Protein AF-A0A0N8S1L7-F1 (afdb_monomer_lite)

Organism: NCBI:txid86176

Secondary structure (DSSP, 8-state):
-HHHHHHHHHHHHHHHHHHHHHHHHHHHHHHHHHHHHGGG-TTS-HHHHHHHHHHHHHHHHHHHHHHHHHHHTT-------

Radius of gyration: 17.7 Å; chains: 1; bounding box: 44×25×49 Å

Foldseek 3Di:
DVVVVVVVVVVVVLVVLVVLLVVLVVLLVVLVVLVVCCVVPVVSDPVSSVVSNVSSCVSNVVSVVVVVVCVVVPVDPPPPD

Structure (mmCIF, N/CA/C/O backbone):
data_AF-A0A0N8S1L7-F1
#
_entry.id   AF-A0A0N8S1L7-F1
#
loop_
_atom_site.group_PDB
_atom_site.id
_atom_site.type_symbol
_atom_site.label_atom_id
_atom_site.label_alt_id
_atom_site.label_comp_id
_atom_site.label_asym_id
_atom_site.label_en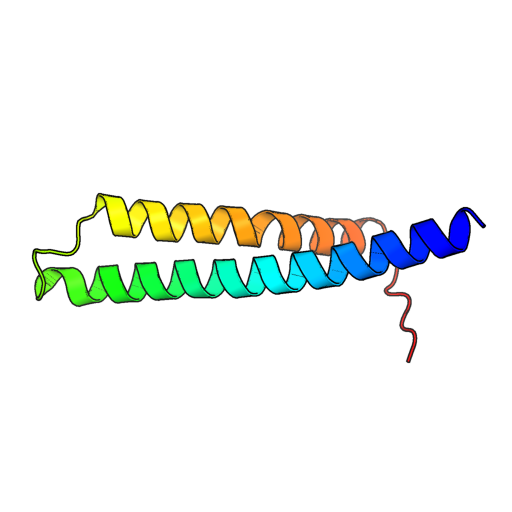tity_id
_atom_site.label_seq_id
_atom_site.pdbx_PDB_ins_code
_atom_site.Cartn_x
_atom_site.Cartn_y
_atom_site.Cartn_z
_atom_site.occupancy
_atom_site.B_iso_or_equiv
_atom_site.auth_seq_id
_atom_site.auth_comp_id
_atom_site.auth_asym_id
_atom_site.auth_atom_id
_atom_site.pdbx_PDB_model_num
ATOM 1 N N . MET A 1 1 ? 23.011 10.122 -26.787 1.00 48.53 1 MET A N 1
ATOM 2 C CA . MET A 1 1 ? 22.192 11.029 -25.940 1.00 48.53 1 MET A CA 1
ATOM 3 C C . MET A 1 1 ? 20.892 10.382 -25.454 1.00 48.53 1 MET A C 1
ATOM 5 O O . MET A 1 1 ? 20.472 10.720 -24.356 1.00 48.53 1 MET A O 1
ATOM 9 N N . GLY A 1 2 ? 20.283 9.438 -26.190 1.00 57.97 2 GLY A N 1
ATOM 10 C CA . GLY A 1 2 ? 19.113 8.678 -25.714 1.00 57.97 2 GLY A CA 1
ATOM 11 C C . GLY A 1 2 ? 19.413 7.713 -24.558 1.00 57.97 2 GLY A C 1
ATOM 12 O O . GLY A 1 2 ? 18.669 7.691 -23.584 1.00 57.97 2 GLY A O 1
ATOM 13 N N . ASP A 1 3 ? 20.540 6.997 -24.605 1.00 57.94 3 ASP A N 1
ATOM 14 C CA . ASP A 1 3 ? 20.911 6.008 -23.580 1.00 57.94 3 ASP A CA 1
ATOM 15 C C . ASP A 1 3 ? 21.133 6.608 -22.190 1.00 57.94 3 ASP A C 1
ATOM 17 O O . ASP A 1 3 ? 20.594 6.108 -21.210 1.00 57.94 3 ASP A O 1
ATOM 21 N N . SER A 1 4 ? 21.846 7.732 -22.076 1.00 59.16 4 SER A N 1
ATOM 22 C CA . SER A 1 4 ? 22.080 8.385 -20.777 1.00 59.16 4 SER A CA 1
ATOM 23 C C . SER A 1 4 ? 20.790 8.946 -20.162 1.00 59.16 4 SER A C 1
ATOM 25 O O . SER A 1 4 ? 20.616 8.899 -18.946 1.00 59.16 4 SER A O 1
ATOM 27 N N . ALA A 1 5 ? 19.857 9.426 -20.993 1.00 60.16 5 ALA A N 1
ATOM 28 C CA . ALA A 1 5 ? 18.535 9.863 -20.545 1.00 60.16 5 ALA A CA 1
ATOM 29 C C . ALA A 1 5 ? 17.653 8.673 -20.128 1.00 60.16 5 ALA A C 1
ATOM 31 O O . ALA A 1 5 ? 16.948 8.753 -19.123 1.00 60.16 5 ALA A O 1
ATOM 32 N N . ALA A 1 6 ? 17.730 7.549 -20.846 1.00 60.78 6 ALA A N 1
ATOM 33 C CA . ALA A 1 6 ? 17.033 6.313 -20.499 1.00 60.78 6 ALA A CA 1
ATOM 34 C C . ALA A 1 6 ? 17.569 5.689 -19.197 1.00 60.78 6 ALA A C 1
ATOM 36 O O . ALA A 1 6 ? 16.782 5.248 -18.354 1.00 60.78 6 ALA A O 1
ATOM 37 N N . VAL A 1 7 ? 18.888 5.716 -18.984 1.00 67.75 7 VAL A N 1
ATOM 38 C CA . VAL A 1 7 ? 19.542 5.271 -17.743 1.00 67.75 7 VAL A CA 1
ATOM 39 C C . VAL A 1 7 ? 19.170 6.191 -16.579 1.00 67.75 7 VAL A C 1
ATOM 41 O O . VAL A 1 7 ? 18.735 5.705 -15.536 1.00 67.75 7 VAL A O 1
ATOM 44 N N . GLY A 1 8 ? 19.228 7.515 -16.766 1.00 64.56 8 GLY A N 1
ATOM 45 C CA . GLY A 1 8 ? 18.799 8.486 -15.753 1.00 64.56 8 GLY A CA 1
ATOM 46 C C . GLY A 1 8 ? 17.322 8.335 -15.372 1.00 64.56 8 GLY A C 1
ATOM 47 O O . GLY A 1 8 ? 16.982 8.296 -14.189 1.00 64.56 8 GLY A O 1
ATOM 48 N N . ALA A 1 9 ? 16.441 8.156 -16.360 1.00 65.38 9 ALA A N 1
ATOM 49 C CA . ALA A 1 9 ? 15.020 7.909 -16.133 1.00 65.38 9 ALA A CA 1
ATOM 50 C C . ALA A 1 9 ? 14.764 6.575 -15.413 1.00 65.38 9 ALA A C 1
ATOM 52 O O . ALA A 1 9 ? 13.863 6.488 -14.579 1.00 65.38 9 ALA A O 1
ATOM 53 N N . THR A 1 10 ? 15.555 5.539 -15.697 1.00 68.19 10 THR A N 1
ATOM 54 C CA . THR A 1 10 ? 15.451 4.234 -15.026 1.00 68.19 10 THR A CA 1
ATOM 55 C C . THR A 1 10 ? 15.886 4.320 -13.563 1.00 68.19 10 THR A C 1
ATOM 57 O O . THR A 1 10 ? 15.176 3.827 -12.683 1.00 68.19 10 THR A O 1
ATOM 60 N N . SER A 1 11 ? 16.988 5.014 -13.278 1.00 68.31 11 SER A N 1
ATOM 61 C CA . SER A 1 11 ? 17.466 5.239 -11.909 1.00 68.31 11 SER A CA 1
ATOM 62 C C . SER A 1 11 ? 16.480 6.070 -11.084 1.00 68.31 11 SER A C 1
ATOM 64 O O . SER A 1 11 ? 16.150 5.697 -9.959 1.00 68.31 11 SER A O 1
ATOM 66 N N . LEU A 1 12 ? 15.924 7.142 -11.660 1.00 71.94 12 LEU A N 1
ATOM 67 C CA . LEU A 1 12 ? 14.898 7.961 -11.005 1.00 71.94 12 LEU A CA 1
ATOM 68 C C . LEU A 1 12 ? 13.626 7.162 -10.704 1.00 71.94 12 LEU A C 1
ATOM 70 O O . LEU A 1 12 ? 13.083 7.264 -9.605 1.00 71.94 12 LEU A O 1
ATOM 74 N N . LYS A 1 13 ? 13.175 6.320 -11.643 1.00 70.44 13 LYS A N 1
ATOM 75 C CA . LYS A 1 13 ? 12.028 5.426 -11.431 1.00 70.44 13 LYS A CA 1
ATOM 76 C C . LYS A 1 13 ? 12.279 4.450 -10.285 1.00 70.44 13 LYS A C 1
ATOM 78 O O . LYS A 1 13 ? 11.388 4.264 -9.463 1.00 70.44 13 LYS A O 1
ATOM 83 N N . LYS A 1 14 ? 13.480 3.868 -10.189 1.00 72.56 14 LYS A N 1
ATOM 84 C CA . LYS A 1 14 ? 13.848 2.936 -9.109 1.00 72.56 14 LYS A CA 1
ATOM 85 C C . LYS A 1 14 ? 13.812 3.615 -7.735 1.00 72.56 14 LYS A C 1
ATOM 87 O O . LYS A 1 14 ? 13.243 3.057 -6.795 1.00 72.56 14 LYS A O 1
ATOM 92 N N . SER A 1 15 ? 14.350 4.830 -7.627 1.00 77.88 15 SER A N 1
ATOM 93 C CA . SER A 1 15 ? 14.314 5.614 -6.385 1.00 77.88 15 SER A CA 1
ATOM 94 C C . SER A 1 15 ? 12.892 6.029 -6.008 1.00 77.88 15 SER A C 1
ATOM 96 O O . SER A 1 15 ? 12.470 5.809 -4.874 1.00 77.88 15 SER A O 1
ATOM 98 N N . ALA A 1 16 ? 12.118 6.553 -6.961 1.00 79.12 16 ALA A N 1
ATOM 99 C CA . ALA A 1 16 ? 10.729 6.951 -6.729 1.00 79.12 16 ALA A CA 1
ATOM 100 C C . ALA A 1 16 ? 9.858 5.767 -6.279 1.00 79.12 16 ALA A C 1
ATOM 102 O O . ALA A 1 16 ? 9.065 5.889 -5.350 1.00 79.12 16 ALA A O 1
ATOM 103 N N . LEU A 1 17 ? 10.051 4.602 -6.894 1.00 80.81 17 LEU A N 1
ATOM 104 C CA . LEU A 1 17 ? 9.345 3.368 -6.565 1.00 80.81 17 LEU A CA 1
ATOM 105 C C . LEU A 1 17 ? 9.741 2.810 -5.189 1.00 80.81 17 LEU A C 1
ATOM 107 O O . LEU A 1 17 ? 8.886 2.304 -4.468 1.00 80.81 17 LEU A O 1
ATOM 111 N N . THR A 1 18 ? 11.001 2.971 -4.781 1.00 82.81 18 THR A N 1
ATOM 112 C CA . THR A 1 18 ? 11.457 2.616 -3.425 1.00 82.81 18 THR A CA 1
ATOM 113 C C . THR A 1 18 ? 10.807 3.514 -2.369 1.00 82.81 18 THR A C 1
ATOM 115 O O . THR A 1 18 ? 10.325 3.026 -1.347 1.00 82.81 18 THR A O 1
ATOM 118 N N . ILE A 1 19 ? 10.727 4.821 -2.635 1.00 84.25 19 ILE A N 1
ATOM 119 C CA . ILE A 1 19 ? 10.051 5.789 -1.757 1.00 84.25 19 ILE A CA 1
ATOM 120 C C . ILE A 1 19 ? 8.551 5.482 -1.677 1.00 84.25 19 ILE A C 1
ATOM 122 O O . ILE A 1 19 ? 7.989 5.445 -0.586 1.00 84.25 19 ILE A O 1
ATOM 126 N N . ALA A 1 20 ? 7.909 5.201 -2.813 1.00 83.69 20 ALA A N 1
ATOM 127 C CA . ALA A 1 20 ? 6.505 4.804 -2.872 1.00 83.69 20 ALA A CA 1
ATOM 128 C C . ALA A 1 20 ? 6.236 3.548 -2.024 1.00 83.69 20 ALA A C 1
ATOM 130 O O . ALA A 1 20 ? 5.292 3.522 -1.235 1.00 83.69 20 ALA A O 1
ATOM 131 N N . GLN A 1 21 ? 7.107 2.539 -2.112 1.00 84.62 21 GLN A N 1
ATOM 132 C CA . GLN A 1 21 ? 7.001 1.331 -1.299 1.00 84.62 21 GLN A CA 1
ATOM 133 C C . GLN A 1 21 ? 7.130 1.637 0.199 1.00 84.62 21 GLN A C 1
ATOM 135 O O . GLN A 1 21 ? 6.328 1.155 0.995 1.00 84.62 21 GLN A O 1
ATOM 140 N N . PHE A 1 22 ? 8.095 2.474 0.585 1.00 86.56 22 PHE A N 1
ATOM 141 C CA . PHE A 1 22 ? 8.279 2.890 1.976 1.00 86.56 22 PHE A CA 1
ATOM 142 C C . PHE A 1 22 ? 7.043 3.615 2.529 1.00 86.56 22 PHE A C 1
ATOM 144 O O . PHE A 1 22 ? 6.543 3.267 3.599 1.00 86.56 22 PHE A O 1
ATOM 151 N N . VAL A 1 23 ? 6.497 4.566 1.767 1.00 89.00 23 VAL A N 1
ATOM 152 C CA . VAL A 1 23 ? 5.269 5.285 2.131 1.00 89.00 23 VAL A CA 1
ATOM 153 C C . VAL A 1 23 ? 4.092 4.316 2.247 1.00 89.00 23 VAL A C 1
ATOM 155 O O . VAL A 1 23 ? 3.363 4.353 3.237 1.00 89.00 23 VAL A O 1
ATOM 158 N N . GLY A 1 24 ? 3.930 3.400 1.290 1.00 87.56 24 GLY A N 1
ATOM 159 C CA . GLY A 1 24 ? 2.874 2.390 1.327 1.00 87.56 24 GLY A CA 1
ATOM 160 C C . GLY A 1 24 ? 2.941 1.503 2.576 1.00 87.56 24 GLY A C 1
ATOM 161 O O . GLY A 1 24 ? 1.917 1.281 3.222 1.00 87.56 24 GLY A O 1
ATOM 162 N N . VAL A 1 25 ? 4.140 1.079 2.993 1.00 89.19 25 VAL A N 1
ATOM 163 C CA . VAL A 1 25 ? 4.340 0.314 4.238 1.00 89.19 25 VAL A CA 1
ATOM 164 C C . VAL A 1 25 ? 3.924 1.123 5.471 1.00 89.19 25 VAL A C 1
ATOM 166 O O . VAL A 1 25 ? 3.240 0.584 6.343 1.00 89.19 25 VAL A O 1
ATOM 169 N N . ILE A 1 26 ? 4.257 2.417 5.537 1.00 92.19 26 ILE A N 1
ATOM 170 C CA . ILE A 1 26 ? 3.821 3.295 6.638 1.00 92.19 26 ILE A CA 1
ATOM 171 C C . ILE A 1 26 ? 2.292 3.368 6.707 1.00 92.19 26 ILE A C 1
ATOM 173 O O . ILE A 1 26 ? 1.729 3.271 7.798 1.00 92.19 26 ILE A O 1
ATOM 177 N N . PHE A 1 27 ? 1.606 3.487 5.567 1.00 90.38 27 PHE A N 1
ATOM 178 C CA . PHE A 1 27 ? 0.140 3.508 5.526 1.00 90.38 27 PHE A CA 1
ATOM 179 C C . PHE A 1 27 ? -0.484 2.193 6.007 1.00 90.38 27 PHE A C 1
ATOM 181 O O . PHE A 1 27 ? -1.447 2.226 6.776 1.00 90.38 27 PHE A O 1
ATOM 188 N N . VAL A 1 28 ? 0.085 1.043 5.630 1.00 90.25 28 VAL A N 1
ATOM 189 C CA . VAL A 1 28 ? -0.378 -0.268 6.115 1.00 90.25 28 VAL A CA 1
ATOM 190 C C . VAL A 1 28 ? -0.182 -0.393 7.628 1.00 90.25 28 VAL A C 1
ATOM 192 O O . VAL A 1 28 ? -1.115 -0.769 8.338 1.00 90.25 28 VAL A O 1
ATOM 195 N N . ILE A 1 29 ? 0.995 -0.027 8.147 1.00 90.81 29 ILE A N 1
ATOM 196 C CA . ILE A 1 29 ? 1.283 -0.069 9.589 1.00 90.81 29 ILE A CA 1
ATOM 197 C C . ILE A 1 29 ? 0.364 0.893 10.349 1.00 90.81 29 ILE A C 1
ATOM 199 O O . ILE A 1 29 ? -0.234 0.504 11.351 1.00 90.81 29 ILE A O 1
ATOM 203 N N . GLY A 1 30 ? 0.198 2.123 9.859 1.00 90.12 30 GLY A N 1
ATOM 204 C CA . GLY A 1 30 ? -0.701 3.118 10.441 1.00 90.12 30 GLY A CA 1
ATOM 205 C C . GLY A 1 30 ? -2.152 2.637 10.477 1.00 90.12 30 GLY A C 1
ATOM 206 O O . GLY A 1 30 ? -2.820 2.778 11.501 1.00 90.12 30 GLY A O 1
ATOM 207 N N . GLY A 1 31 ? -2.623 1.988 9.408 1.00 88.94 31 GLY A N 1
ATOM 208 C CA . GLY A 1 31 ? -3.936 1.346 9.358 1.00 88.94 31 GLY A CA 1
ATOM 209 C C . GLY A 1 31 ? -4.093 0.218 10.380 1.00 88.94 31 GLY A C 1
ATOM 210 O O . GLY A 1 31 ? -5.097 0.171 11.086 1.00 88.94 31 GLY A O 1
ATOM 211 N N . LEU A 1 32 ? -3.087 -0.646 10.536 1.00 89.50 32 LEU A N 1
ATOM 212 C CA . LEU A 1 32 ? -3.094 -1.722 11.536 1.00 89.50 32 LEU A CA 1
ATOM 213 C C . LEU A 1 32 ? -3.060 -1.192 12.979 1.00 89.50 32 LEU A C 1
ATOM 215 O O . LEU A 1 32 ? -3.746 -1.724 13.853 1.00 89.50 32 LEU A O 1
ATOM 219 N N . VAL A 1 33 ? -2.289 -0.136 13.249 1.00 89.12 33 VAL A N 1
ATOM 220 C CA . VAL A 1 33 ? -2.268 0.535 14.560 1.00 89.12 33 VAL A CA 1
ATOM 221 C C . VAL A 1 33 ? -3.619 1.190 14.848 1.00 89.12 33 VAL A C 1
ATOM 223 O O . VAL A 1 33 ? -4.166 1.008 15.936 1.00 89.12 33 VAL A O 1
ATOM 226 N N . ALA A 1 34 ? -4.204 1.877 13.865 1.00 86.44 34 ALA A N 1
ATOM 227 C CA . ALA A 1 34 ? -5.542 2.449 13.974 1.00 86.44 34 ALA A CA 1
ATOM 228 C C . ALA A 1 34 ? -6.615 1.368 14.195 1.00 86.44 34 ALA A C 1
ATOM 230 O O . ALA A 1 34 ? -7.529 1.572 14.988 1.00 86.44 34 ALA A O 1
ATOM 231 N N . ALA A 1 35 ? -6.478 0.195 13.566 1.00 86.38 35 ALA A N 1
ATOM 232 C CA . ALA A 1 35 ? -7.360 -0.949 13.790 1.00 86.38 35 ALA A CA 1
ATOM 233 C C . ALA A 1 35 ? -7.297 -1.456 15.237 1.00 86.38 35 ALA A C 1
ATOM 235 O O . ALA A 1 35 ? -8.341 -1.718 15.833 1.00 86.38 35 ALA A O 1
ATOM 236 N N . LYS A 1 36 ? -6.091 -1.550 15.817 1.00 84.81 36 LYS A N 1
ATOM 237 C CA . LYS A 1 36 ? -5.897 -1.970 17.214 1.00 84.81 36 LYS A CA 1
ATOM 238 C C . LYS A 1 36 ? -6.457 -0.954 18.213 1.00 84.81 36 LYS A C 1
ATOM 240 O O . LYS A 1 36 ? -7.142 -1.350 19.147 1.00 84.81 36 LYS A O 1
ATOM 245 N N . ASN A 1 37 ? -6.245 0.340 17.975 1.00 83.25 37 ASN A N 1
ATOM 246 C CA . ASN A 1 37 ? -6.701 1.417 18.865 1.00 83.25 37 ASN A CA 1
ATOM 247 C C . ASN A 1 37 ? -8.171 1.821 18.659 1.00 83.25 37 ASN A C 1
ATOM 249 O O . ASN A 1 37 ? -8.682 2.699 19.351 1.00 83.25 37 ASN A O 1
ATOM 253 N N . LYS A 1 38 ? -8.874 1.201 17.706 1.00 77.06 38 LYS A N 1
ATOM 254 C CA . LYS A 1 38 ? -10.266 1.535 17.387 1.00 77.06 38 LYS A CA 1
ATOM 255 C C . LYS A 1 38 ? -11.230 1.286 18.548 1.00 77.06 38 LYS A C 1
ATOM 257 O O . LYS A 1 38 ? -12.218 2.004 18.676 1.00 77.06 38 LYS A O 1
ATOM 262 N N . LYS A 1 39 ? -10.981 0.254 19.359 1.00 69.38 39 LYS A N 1
ATOM 263 C CA . LYS A 1 39 ? -11.860 -0.105 20.483 1.00 69.38 39 LYS A CA 1
ATOM 264 C C . LYS A 1 39 ? -11.910 1.007 21.535 1.00 69.38 39 LYS A C 1
ATOM 266 O O . LYS A 1 39 ? -12.968 1.247 22.105 1.00 69.38 39 LYS A O 1
ATOM 271 N N . ASP A 1 40 ? -10.798 1.708 21.712 1.00 76.12 40 ASP A N 1
ATOM 272 C CA . ASP A 1 40 ? -10.646 2.790 22.682 1.00 76.12 40 ASP A CA 1
ATOM 273 C C . ASP A 1 40 ? -10.943 4.172 22.082 1.00 76.12 40 ASP A C 1
ATOM 275 O O . ASP A 1 40 ? -10.978 5.163 22.809 1.00 76.12 40 ASP A O 1
ATOM 279 N N . ASN A 1 41 ? -11.163 4.266 20.762 1.00 69.88 41 ASN A N 1
ATOM 280 C CA . ASN A 1 41 ? -11.282 5.551 20.080 1.00 69.88 41 ASN A CA 1
ATOM 281 C C . ASN A 1 41 ? -12.363 5.555 18.972 1.00 69.88 41 ASN A C 1
ATOM 283 O O . ASN A 1 41 ? -12.080 5.238 17.809 1.00 69.88 41 ASN A O 1
ATOM 287 N N . PRO A 1 42 ? -13.615 5.948 19.293 1.00 68.50 42 PRO A N 1
ATOM 288 C CA . PRO A 1 42 ? -14.752 5.899 18.365 1.00 68.50 42 PRO A CA 1
ATOM 289 C C . PRO A 1 42 ? -14.651 6.870 17.175 1.00 68.50 42 PRO A C 1
ATOM 291 O O . PRO A 1 42 ? -15.421 6.752 16.222 1.00 68.50 42 PRO A O 1
ATOM 294 N N . GLN A 1 43 ? -13.688 7.799 17.175 1.00 76.06 43 GLN A N 1
ATOM 295 C CA . GLN A 1 43 ? -13.394 8.655 16.018 1.00 76.06 43 GLN A CA 1
ATOM 296 C C . GLN A 1 43 ? -12.730 7.890 14.858 1.00 76.06 43 GLN A C 1
ATOM 298 O O . GLN A 1 43 ? -12.786 8.337 13.709 1.00 76.06 43 GLN A O 1
ATOM 303 N N . ILE A 1 44 ? -12.136 6.719 15.121 1.00 78.25 44 ILE A N 1
ATOM 304 C CA . ILE A 1 44 ? -11.478 5.909 14.094 1.00 78.25 44 ILE A CA 1
ATOM 305 C C . ILE A 1 44 ? -12.530 5.103 13.319 1.00 78.25 44 ILE A C 1
ATOM 307 O O . ILE A 1 44 ? -12.976 4.021 13.717 1.00 78.25 44 ILE A O 1
ATOM 311 N N . LYS A 1 45 ? -12.926 5.632 12.159 1.00 83.25 45 LYS A N 1
ATOM 312 C CA . LYS A 1 45 ? -13.869 4.971 11.248 1.00 83.25 45 LYS A CA 1
ATOM 313 C C . LYS A 1 45 ? -13.232 3.720 10.635 1.00 83.25 45 LYS A C 1
ATOM 315 O O . LYS A 1 45 ? -12.130 3.789 10.094 1.00 83.25 45 LYS A O 1
ATOM 320 N N . ILE A 1 46 ? -13.969 2.601 10.619 1.00 83.25 46 ILE A N 1
ATOM 321 C CA . ILE A 1 46 ? -13.548 1.364 9.919 1.00 83.25 46 ILE A CA 1
ATOM 322 C C . ILE A 1 46 ? -13.193 1.673 8.466 1.00 83.25 46 ILE A C 1
ATOM 324 O O . ILE A 1 46 ? -12.174 1.206 7.973 1.00 83.25 46 ILE A O 1
ATOM 328 N N . GLY A 1 47 ? -13.997 2.515 7.809 1.00 84.44 47 GLY A N 1
ATOM 329 C CA . GLY A 1 47 ? -13.748 2.924 6.430 1.00 84.44 47 GLY A CA 1
ATOM 330 C C . GLY A 1 47 ? -12.380 3.583 6.233 1.00 84.44 47 GLY A C 1
ATOM 331 O O . GLY A 1 47 ? -11.729 3.311 5.234 1.00 84.44 47 GLY A O 1
ATOM 332 N N . ALA A 1 48 ? -11.901 4.377 7.199 1.00 85.00 48 ALA A N 1
ATOM 333 C CA . ALA A 1 48 ? -10.588 5.018 7.117 1.00 85.00 48 ALA A CA 1
ATOM 334 C C . ALA A 1 48 ? -9.436 4.014 7.296 1.00 85.00 48 ALA A C 1
ATOM 336 O O . ALA A 1 48 ? -8.434 4.112 6.596 1.00 85.00 48 ALA A O 1
ATOM 337 N N . ILE A 1 49 ? -9.598 3.024 8.182 1.00 86.94 49 ILE A N 1
ATOM 338 C CA . ILE A 1 49 ? -8.631 1.927 8.362 1.00 86.94 49 ILE A CA 1
ATOM 339 C C . ILE A 1 49 ? -8.536 1.073 7.095 1.00 86.94 49 ILE A C 1
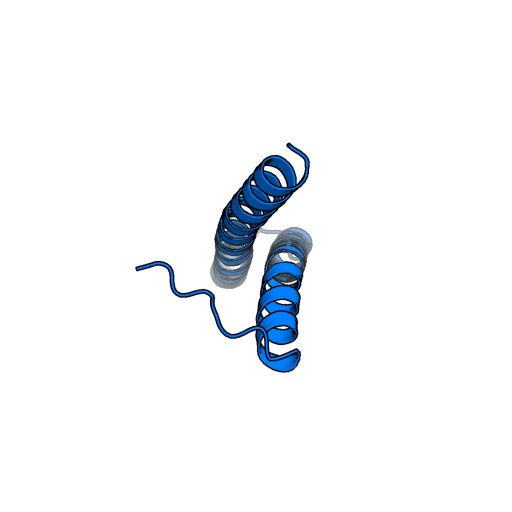ATOM 341 O O . ILE A 1 49 ? -7.448 0.774 6.616 1.00 86.94 49 ILE A O 1
ATOM 345 N N . VAL A 1 50 ? -9.681 0.668 6.545 1.00 88.69 50 VAL A N 1
ATOM 346 C CA . VAL A 1 50 ? -9.715 -0.172 5.342 1.00 88.69 50 VAL A CA 1
ATOM 347 C C . VAL A 1 50 ? -9.145 0.593 4.150 1.00 88.69 50 VAL A C 1
ATOM 349 O O . VAL A 1 50 ? -8.344 0.039 3.402 1.00 88.69 50 VAL A O 1
ATOM 352 N N . ALA A 1 51 ? -9.487 1.877 4.009 1.00 88.62 51 ALA A N 1
ATOM 353 C CA . ALA A 1 51 ? -8.938 2.727 2.961 1.00 88.62 51 ALA A CA 1
ATOM 354 C C . ALA A 1 51 ? -7.418 2.908 3.091 1.00 88.62 51 ALA A C 1
ATOM 356 O O . ALA A 1 51 ? -6.724 2.808 2.084 1.00 88.62 51 ALA A O 1
ATOM 357 N N . SER A 1 52 ? -6.882 3.127 4.300 1.00 90.31 52 SER A N 1
ATOM 358 C CA . SER A 1 52 ? -5.435 3.305 4.489 1.00 90.31 52 SER A CA 1
ATOM 359 C C . SER A 1 52 ? -4.646 2.029 4.202 1.00 90.31 52 SER A C 1
ATOM 361 O O . SER A 1 52 ? -3.603 2.093 3.553 1.00 90.31 52 SER A O 1
ATOM 363 N N . ILE A 1 53 ? -5.165 0.865 4.606 1.00 89.44 53 ILE A N 1
ATOM 364 C CA . ILE A 1 53 ? -4.542 -0.430 4.311 1.00 89.44 53 ILE A CA 1
ATOM 365 C C . ILE A 1 53 ? -4.606 -0.727 2.810 1.00 89.44 53 ILE A C 1
ATOM 367 O O . ILE A 1 53 ? -3.577 -1.048 2.222 1.00 89.44 53 ILE A O 1
ATOM 371 N N . LEU A 1 54 ? -5.772 -0.585 2.168 1.00 91.12 54 LEU A N 1
ATOM 372 C CA . LEU A 1 54 ? -5.910 -0.825 0.725 1.00 91.12 54 LEU A CA 1
ATOM 373 C C . LEU A 1 54 ? -5.021 0.114 -0.094 1.00 91.12 54 LEU A C 1
ATOM 375 O O . LEU A 1 54 ? -4.329 -0.337 -1.005 1.00 91.12 54 LEU A O 1
ATOM 379 N N . PHE A 1 55 ? -4.994 1.401 0.254 1.00 90.25 55 PHE A N 1
ATOM 380 C CA . PHE A 1 55 ? -4.137 2.379 -0.407 1.00 90.25 55 PHE A CA 1
ATOM 381 C C . PHE A 1 55 ? -2.652 2.033 -0.243 1.00 90.25 55 PHE A C 1
ATOM 383 O O . PHE A 1 55 ? -1.908 2.025 -1.224 1.00 90.25 55 PHE A O 1
ATOM 390 N N . GLY A 1 56 ? -2.230 1.680 0.976 1.00 88.81 56 GLY A N 1
ATOM 391 C CA . GLY A 1 56 ? -0.855 1.277 1.258 1.00 88.81 56 GLY A CA 1
ATOM 392 C C . GLY A 1 56 ? -0.436 0.012 0.503 1.00 88.81 56 GLY A C 1
ATOM 393 O O . GLY A 1 56 ? 0.633 -0.011 -0.103 1.00 88.81 56 GLY A O 1
ATOM 394 N N . VAL A 1 57 ? -1.295 -1.012 0.459 1.00 89.56 57 VAL A N 1
ATOM 395 C CA . VAL A 1 57 ? -1.033 -2.259 -0.282 1.00 89.56 57 VAL A CA 1
ATOM 396 C C . VAL A 1 57 ? -0.921 -1.999 -1.785 1.00 89.56 57 VAL A C 1
ATOM 398 O O . VAL A 1 57 ? 0.028 -2.474 -2.408 1.00 89.56 57 VAL A O 1
ATOM 401 N N . CYS A 1 58 ? -1.822 -1.204 -2.370 1.00 87.56 58 CYS A N 1
ATOM 402 C CA . CYS A 1 58 ? -1.752 -0.842 -3.789 1.00 87.56 58 CYS A CA 1
ATOM 403 C C . CYS A 1 58 ? -0.431 -0.144 -4.151 1.00 87.56 58 CYS A C 1
ATOM 405 O O . CYS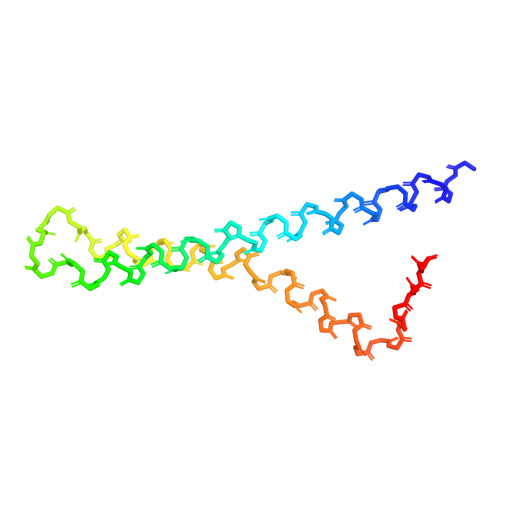 A 1 58 ? 0.140 -0.424 -5.206 1.00 87.56 58 CYS A O 1
ATOM 407 N N . LEU A 1 59 ? 0.088 0.717 -3.268 1.00 86.06 59 LEU A N 1
ATOM 408 C CA . LEU A 1 59 ? 1.377 1.387 -3.467 1.00 86.06 59 LEU A CA 1
ATOM 409 C C . LEU A 1 59 ? 2.582 0.441 -3.370 1.00 86.06 59 LEU A C 1
ATOM 411 O O . LEU A 1 59 ? 3.585 0.676 -4.037 1.00 86.06 59 LEU A O 1
ATOM 415 N N . VAL A 1 60 ? 2.502 -0.609 -2.548 1.00 86.88 60 VAL A N 1
ATOM 416 C CA . VAL A 1 60 ? 3.595 -1.576 -2.333 1.00 86.88 60 VAL A CA 1
ATOM 417 C C . VAL A 1 60 ? 3.637 -2.654 -3.418 1.00 86.88 60 VAL A C 1
ATOM 419 O O . VAL A 1 60 ? 4.720 -3.091 -3.813 1.00 86.88 60 VAL A O 1
ATOM 422 N N . VAL A 1 61 ? 2.474 -3.059 -3.932 1.00 85.19 61 VAL A N 1
ATOM 423 C CA . VAL A 1 61 ? 2.343 -4.145 -4.916 1.00 85.19 61 VAL A CA 1
ATOM 424 C C . VAL A 1 61 ? 3.066 -3.834 -6.225 1.00 85.19 61 VAL A C 1
ATOM 426 O O . VAL A 1 61 ? 3.746 -4.703 -6.761 1.00 85.19 61 VAL A O 1
ATOM 429 N N . VAL A 1 62 ? 2.975 -2.604 -6.734 1.00 81.50 62 VAL A N 1
ATOM 430 C CA . VAL A 1 62 ? 3.653 -2.204 -7.982 1.00 81.50 62 VAL A CA 1
ATOM 431 C C . VAL A 1 62 ? 5.186 -2.381 -7.894 1.00 81.50 62 VAL A C 1
ATOM 433 O O . VAL A 1 62 ? 5.752 -3.046 -8.768 1.00 81.50 62 VAL A O 1
ATOM 436 N N . PRO A 1 63 ? 5.874 -1.871 -6.848 1.00 74.56 63 PRO A N 1
ATOM 437 C CA . PRO A 1 63 ? 7.284 -2.151 -6.600 1.00 74.56 63 PRO A CA 1
ATOM 438 C C . PRO A 1 63 ? 7.628 -3.635 -6.530 1.00 74.56 63 PRO A C 1
ATOM 440 O O . PRO A 1 63 ? 8.609 -4.074 -7.133 1.00 74.56 63 PRO A O 1
ATOM 443 N N . GLU A 1 64 ? 6.828 -4.409 -5.794 1.00 77.06 64 GLU A N 1
ATOM 444 C CA . GLU A 1 64 ? 7.048 -5.844 -5.630 1.00 77.06 64 GLU A CA 1
ATOM 445 C C . GLU A 1 64 ? 6.917 -6.599 -6.950 1.00 77.06 64 GLU A C 1
ATOM 447 O O . GLU A 1 64 ? 7.758 -7.449 -7.239 1.00 77.06 64 GLU A O 1
ATOM 452 N N . ILE A 1 65 ? 5.912 -6.273 -7.769 1.00 79.94 65 ILE A N 1
ATOM 453 C CA . ILE A 1 65 ? 5.739 -6.869 -9.095 1.00 79.94 65 ILE A CA 1
ATOM 454 C C . ILE A 1 65 ? 6.957 -6.555 -9.955 1.00 79.94 65 ILE A C 1
ATOM 456 O O . ILE A 1 65 ? 7.532 -7.475 -10.517 1.00 79.94 65 ILE A O 1
ATOM 460 N N . ILE A 1 66 ? 7.422 -5.303 -9.998 1.00 76.38 66 ILE A N 1
ATOM 461 C CA . ILE A 1 66 ? 8.607 -4.934 -10.787 1.00 76.38 66 ILE A CA 1
ATOM 462 C C . ILE A 1 66 ? 9.849 -5.697 -10.311 1.00 76.38 66 ILE A C 1
ATOM 464 O O . ILE A 1 66 ? 10.598 -6.220 -11.136 1.00 76.38 66 ILE A O 1
ATOM 468 N N . LYS A 1 67 ? 10.049 -5.826 -8.995 1.00 71.44 67 LYS A N 1
ATOM 469 C CA . LYS A 1 67 ? 11.180 -6.564 -8.417 1.00 71.44 67 LYS A CA 1
ATOM 470 C C . LYS A 1 67 ? 11.113 -8.063 -8.742 1.00 71.44 67 LYS A C 1
ATOM 472 O O . LYS A 1 67 ? 12.126 -8.653 -9.110 1.00 71.44 67 LYS A O 1
ATOM 477 N N . ARG A 1 68 ? 9.923 -8.671 -8.661 1.00 74.56 68 ARG A N 1
ATOM 478 C CA . ARG A 1 68 ? 9.686 -10.080 -9.027 1.00 74.56 68 ARG A CA 1
ATOM 479 C C . ARG A 1 68 ? 9.818 -10.312 -10.530 1.00 74.56 68 ARG A C 1
ATOM 481 O O . ARG A 1 68 ? 10.414 -11.305 -10.929 1.00 74.56 68 ARG A O 1
ATOM 488 N N . SER A 1 69 ? 9.317 -9.394 -11.351 1.00 71.25 69 SER A N 1
ATOM 489 C CA . SER A 1 69 ? 9.460 -9.437 -12.804 1.00 71.25 69 SER A CA 1
ATOM 490 C C . SER A 1 69 ? 10.927 -9.335 -13.209 1.00 71.25 69 SER A C 1
ATOM 492 O O . SER A 1 69 ? 11.361 -10.156 -14.002 1.00 71.25 69 SER A O 1
ATOM 494 N N . GLN A 1 70 ? 11.714 -8.422 -12.621 1.00 64.06 70 GLN A N 1
ATOM 495 C CA . GLN A 1 70 ? 13.165 -8.334 -12.857 1.00 64.06 70 GLN A CA 1
ATOM 496 C C . GLN A 1 70 ? 13.897 -9.630 -12.474 1.00 64.06 70 GLN A C 1
ATOM 498 O O . GLN A 1 70 ? 14.738 -10.097 -13.238 1.00 64.06 70 GLN A O 1
ATOM 503 N N . ALA A 1 71 ? 13.532 -10.249 -11.345 1.00 65.12 71 ALA A N 1
ATOM 504 C CA . ALA A 1 71 ? 14.095 -11.532 -10.923 1.00 65.12 71 ALA A CA 1
ATOM 505 C C . ALA A 1 71 ? 13.714 -12.702 -11.854 1.00 65.12 71 ALA A C 1
ATOM 507 O O . ALA A 1 71 ? 14.534 -13.584 -12.091 1.00 65.12 71 ALA A O 1
ATOM 508 N N . GLN A 1 72 ? 12.491 -12.716 -12.397 1.00 57.34 72 GLN A N 1
ATOM 509 C CA . GLN A 1 72 ? 12.019 -13.770 -13.306 1.00 57.34 72 GLN A CA 1
ATOM 510 C C . GLN A 1 72 ? 12.590 -13.657 -14.722 1.00 57.34 72 GLN A C 1
ATOM 512 O O . GLN A 1 72 ? 12.825 -14.680 -15.356 1.00 57.34 72 GLN A O 1
ATOM 517 N N . VAL A 1 73 ? 12.836 -12.444 -15.226 1.00 60.25 73 VAL A N 1
ATOM 518 C CA . VAL A 1 73 ? 13.357 -12.240 -16.592 1.00 60.25 73 VAL A CA 1
ATOM 519 C C . VAL A 1 73 ? 14.882 -12.348 -16.693 1.00 60.25 73 VAL A C 1
ATOM 521 O O . VAL A 1 73 ? 15.446 -12.006 -17.728 1.00 60.25 73 VAL A O 1
ATOM 524 N N . GLY A 1 74 ? 15.571 -12.808 -15.643 1.00 52.41 74 GLY A N 1
ATOM 525 C CA . GLY A 1 74 ? 17.015 -13.067 -15.691 1.00 52.41 74 GLY A CA 1
ATOM 526 C C . GLY A 1 74 ? 17.878 -11.825 -15.934 1.00 52.41 74 GLY A C 1
ATOM 527 O O . GLY A 1 74 ? 19.063 -11.957 -16.235 1.00 52.41 74 GLY A O 1
ATOM 528 N N . LEU A 1 75 ? 17.318 -10.620 -15.779 1.00 53.72 75 LEU A N 1
ATOM 529 C CA . LEU A 1 75 ? 18.102 -9.397 -15.661 1.00 53.72 75 LEU A CA 1
ATOM 530 C C . LEU A 1 75 ? 18.756 -9.447 -14.283 1.00 53.72 75 LEU A C 1
ATOM 532 O O . LEU A 1 75 ? 18.221 -8.921 -13.305 1.00 53.72 75 LEU A O 1
ATOM 536 N N . ALA A 1 76 ? 19.887 -10.155 -14.207 1.00 48.25 76 ALA A N 1
ATOM 537 C CA . ALA A 1 76 ? 20.785 -10.099 -13.069 1.00 48.25 76 ALA A CA 1
ATOM 538 C C . ALA A 1 76 ? 20.918 -8.631 -12.638 1.00 48.25 76 ALA A C 1
ATOM 540 O O . ALA A 1 76 ? 20.965 -7.745 -13.505 1.00 48.25 76 ALA A O 1
ATOM 541 N N . PRO A 1 77 ? 20.932 -8.343 -11.327 1.00 49.62 77 PRO A N 1
ATOM 542 C CA . PRO A 1 77 ? 21.202 -6.994 -10.879 1.00 49.62 77 PRO A CA 1
ATOM 543 C C . PRO A 1 77 ? 22.517 -6.588 -11.538 1.00 49.62 77 PRO A C 1
ATOM 545 O O . PRO A 1 77 ? 23.531 -7.262 -11.374 1.00 49.62 77 PRO A O 1
ATOM 548 N N . VAL A 1 78 ? 22.493 -5.523 -12.338 1.00 52.97 78 VAL A N 1
ATOM 549 C CA . VAL A 1 78 ? 23.713 -4.774 -12.610 1.00 52.97 78 VAL A CA 1
ATOM 550 C C . VAL A 1 78 ? 24.126 -4.203 -11.256 1.00 52.97 78 VAL A C 1
ATOM 552 O O . VAL A 1 78 ? 23.655 -3.153 -10.815 1.00 52.97 78 VAL A O 1
ATOM 555 N N . ASP A 1 79 ? 24.890 -5.022 -10.541 1.00 47.69 79 ASP A N 1
ATOM 556 C CA . ASP A 1 79 ? 25.658 -4.684 -9.362 1.00 47.69 79 ASP A CA 1
ATOM 557 C C . ASP A 1 79 ? 26.753 -3.743 -9.861 1.00 47.69 79 ASP A C 1
ATOM 559 O O . ASP A 1 79 ? 27.790 -4.158 -10.373 1.00 47.69 79 ASP A O 1
ATOM 563 N N . VAL A 1 80 ? 26.445 -2.449 -9.860 1.00 44.88 80 VAL A N 1
ATOM 564 C CA . VAL A 1 80 ? 27.467 -1.405 -9.896 1.00 44.88 80 VAL A CA 1
ATOM 565 C C . VAL A 1 80 ? 27.795 -1.096 -8.446 1.00 44.88 80 VAL A C 1
ATOM 567 O O . VAL A 1 80 ? 27.235 -0.173 -7.851 1.00 44.88 80 VAL A O 1
ATOM 570 N N . GLY A 1 81 ? 28.627 -1.961 -7.862 1.00 45.06 81 GLY A N 1
ATOM 571 C CA . GLY A 1 81 ? 29.505 -1.536 -6.776 1.00 45.06 81 GLY A CA 1
ATOM 572 C C . GLY A 1 81 ? 30.373 -0.357 -7.205 1.00 45.06 81 GLY A C 1
ATOM 573 O O . GLY A 1 81 ? 30.609 -0.200 -8.428 1.00 45.06 81 GLY A O 1
#

Sequence (81 aa):
MGDSAAVGATSLKKSALTIAQFVGVIFVIGGLVAAKNKKDNPQIKIGAIVASILFGVCLVVVPEIIKRSQAQVGLAPVDVG

InterPro domains:
  IPR046638 Protein of unknown function DUF6750 [PF20535] (1-81)

pLDDT: mean 75.68, std 13.45, range [44.88, 92.19]

=== Feature glossary ===
Reading guide. The protein is described through the following features:

Foldseek 3Di. A 3Di character summarizes, for each residue, the rela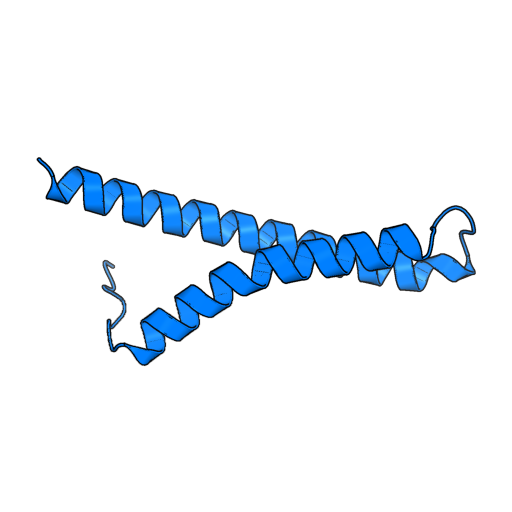tive orientation of the Cα frame of its nearest spatial neighbor. Because it encodes fold topology rather than chemistry, 3Di alignments detect remote structural similarity that sequence alignment misses.

Contact-map, Ramachandran, and PAE plots. Plot images: a contact map (which residues are close in 3D, as an N×N binary image), a Ramachandran scatter (backbone torsion angles, revealing secondary-structure composition at a glance), and — for AlphaFold structures — a PAE heatmap (pairwise prediction confidence).

Radius of gyration, Cα contacts, bounding box. Radius of gyration (Rg) is the root-mean-square distance of Cα atoms from their centroid — a single number for overall size and compactness. A globular domain of N residues has Rg ≈ 2.2·N^0.38 Å; an extended or disordered chain has a much larger Rg. The Cα contact count is the number of residue pairs whose Cα atoms are within 8 Å and are more than four positi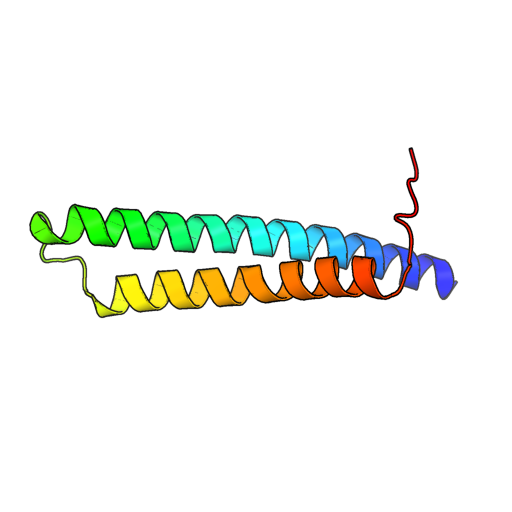ons apart in sequence — a standard proxy for tertiary packing density. The bounding box is the smallest axis-aligned box enclosing all Cα atoms.

Secondary structure (8-state, DSSP). Eight-state secondary structure (DSSP): H is the canonical α-helix, G the tighter 3₁₀-helix, I the wider π-helix; E/B are β-structure, T and S are turns and bends, and '-' is everything else. DSSP derives these from the pattern of main-chain N–H···O=C hydrogen bonds, not from the sequence.

B-factor. B-factor (Debye–Waller factor) reflects atomic displacement in the crystal lattice. It is an experimental observable (units Å²), not a prediction; low values mean the atom is pinned down, high values mean it moves or is heterogeneous across the crystal.

pLDDT. pLDDT is the predicted lDDT-Cα score: AlphaFold's confidence that the local environment of each residue (all inter-atomic distances within 15 Å) is correctly placed. It is a per-residue number between 0 and 100, with higher meaning more reliable.

Nearest PDB structures. Nearest PDB neighbors are the top structural matches found by Foldseek when searching this structure against the entire Protein Data Bank. Each hit reports a TM-score (0 to 1; >0.5 almost always implies the same fold) and an E-value. These are *structural* homologs — they may share no detectable sequence similarity.

Solvent-accessible surface area. Accessible surface area quantifies burial. A residue with SASA near zero is packed into the hydrophobic core; one with SASA >100 Å² sits on the surface. Computed here via the Shrake–Rupley numerical algorithm with a 1.4 Å probe.

Rendered structure images. Structure images are PyMOL renders from six orthogonal camera directions. Cartoon representation draws helices as coils and strands as arrows; sticks shows the backbone as bonds; surface shows the solvent-excluded envelope. Rainbow coloring maps sequence position to hue (blue→red, N→C); chain coloring assigns a distinct color per polypeptide.

Backbone torsions (φ/ψ). φ (phi) and ψ (psi) are the two rotatable backbone dihedrals per residue: φ is the C(i-1)–N–Cα–C torsion, ψ is the N–Cα–C–N(i+1) torsion, both in degrees on (−180°, 180°]. α-helical residues cluster near (−60°, −45°); β-strand residues near (−120°, +130°). A Ramachandran plot is simply a scatter of (φ, ψ) for every residue.

Predicted aligned error. Predicted Aligned Error (PAE) is an AlphaFold confidence matrix: entry (i, j) is the expected error in the position of residue j, in ångströms, when the prediction is superimposed on the true structure at residue i. Low PAE within a block of residues means that block is internally rigid and well-predicted; high PAE between two blocks means their relative placement is uncertain even if each block individually is confident.

mmCIF coordinates. Structure coordinates are given as an mmCIF _atom_site loop: one row per atom with element, residue name, chain id, sequence number, and x/y/z position in Å. Only the four main-chain atoms per residue are included here; side chains are omitted to keep the record compact.

InterPro / GO / CATH / organism. Database cross-references. InterPro integrates a dozen domain/family signature databases into unified entries with residue-range hits. GO terms attach function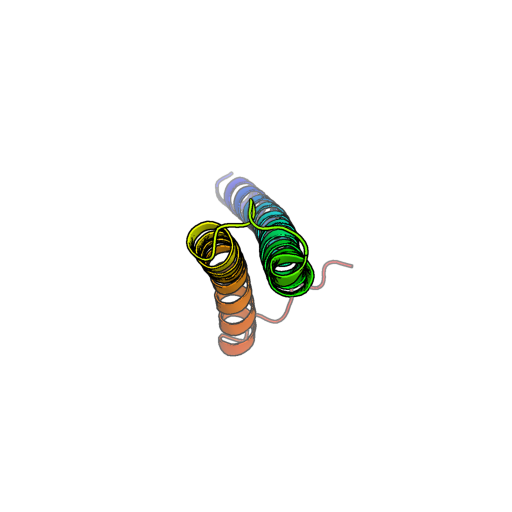/process/location labels with evidence codes. CATH codes position the fold in a four-level structural taxonomy. Organism is the NCBI-taxonomy species name.

Secondary structure (3-state, P-SEA). SS3 is a coarse helix/strand/coil call (letters a/b/c) made by the P-SEA algorithm from inter-Cα distances and dihedrals. It is less detailed than DSSP but needs only Cα positions.

Sequence. Sequence gives the chain of amino acids in standard one-letter code (A=alanine, C=cysteine, …, Y=tyrosine), read N→C. It is the only feature that is directly encoded by the gene; all structural features are derived from the folded form of this sequence.